Protein 1ZK5 (pdb70)

Secondary structure (DSSP, 8-state):
-EEE-S-SEEEES-TTEEEE-----SEEP--TTSSEEEEEEEEEEETT-EEEEEEEE-SPEEEEETTEEEEESSSSEEEEEEEESSSGGGPEEP-SSS-EEEEEEEE--SSEEEEEEEEEEEEEESS--TTSEEEE--EEEEEEEEEEETT---TTS--EEEEEEPPEEEE-

Nearest PDB structures (foldseek):
  1zk5-assembly1_A  TM=1.006E+00  e=1.750E-36  Escherichia coli
  2bs7-assembly1_1  TM=9.985E-01  e=4.328E-33  Escherichia coli
  4k0o-assembly1_A  TM=9.968E-01  e=7.706E-33  Escherichia coli
  1oio-assembly2_B  TM=9.863E-01  e=6.584E-33  Escherichia coli
  1o9z-assembly1_A  TM=9.863E-01  e=7.005E-31  Escherichia coli

Radius of gyration: 17.04 Å; Cα contacts (8 Å, |Δi|>4): 471; chains: 1; bounding box: 51×29×34 Å

CATH classification: 2.60.40.1410

Solvent-accessible surface area: 7900 Å² total; per-residue (Å²): 88,20,46,53,76,21,59,54,116,7,66,0,9,76,75,143,9,83,26,82,27,124,103,177,74,52,51,47,3,87,8,31,99,100,2,13,44,84,38,47,72,3,0,69,1,23,49,33,13,3,0,0,0,10,0,51,0,86,11,82,63,77,29,88,46,144,73,19,8,4,0,7,29,53,138,52,2,0,0,13,0,37,0,0,25,28,73,37,107,159,24,50,46,0,47,28,67,71,71,71,87,5,38,92,19,81,64,3,29,143,123,99,34,43,2,2,0,2,0,12,0,67,0,0,7,43,93,112,46,129,89,38,83,8,69,5,128,111,34,79,0,3,12,0,80,4,56,34,74,123,76,30,73,17,66,124,37,66,48,41,1,45,2,19,0,14,33,7,33,0,48,104

InterPro domains:
  IPR000259 Fimbrial-type adhesion domain [PF00419] (200-343)
  IPR008966 Adhesion domain superfamily [SSF49401] (23-200)
  IPR008966 Adhesion domain superfamily [SSF49401] (201-343)
  IPR015303 Fimbrial adhesin F17-AG, lectin domain [PF09222] (24-193)
  IPR036937 Fimbrial-type adhesion domain superfamily [G3DSA:2.60.40.1090] (199-343)
  IPR050263 Bacterial Fimbrial Adherence [PTHR33420] (8-343)

Sequence (172 aa):
AVSFIGSSTENDVGPSQGSSYSSTHNLPFVYNTGHNIGYQNANVWRISGGFCVGLDGKVDLPVVGSSLDGQSIYGLTEEVGLLIWMGDTNYSRGTAMSGNSWENVFSGWCVGNYVSTQGLSVHVRPVILKRNSSSAQYSVQKTSSIGSIRMRPYNNGSSAGSVQTTVNFSLNPFTLND

Structure (mmCIF, N/CA/C/O backbone):
data_1ZK5
#
_entry.id   1ZK5
#
_cell.length_a   73.715
_cell.length_b   41.959
_cell.length_c   53.422
_cell.angle_alpha   90.0
_cell.angle_beta   97.542
_cell.angle_gamma   90.0
#
_symmetry.space_group_name_H-M   'C 1 2 1'
#
loop_
_entity.id
_entity.type
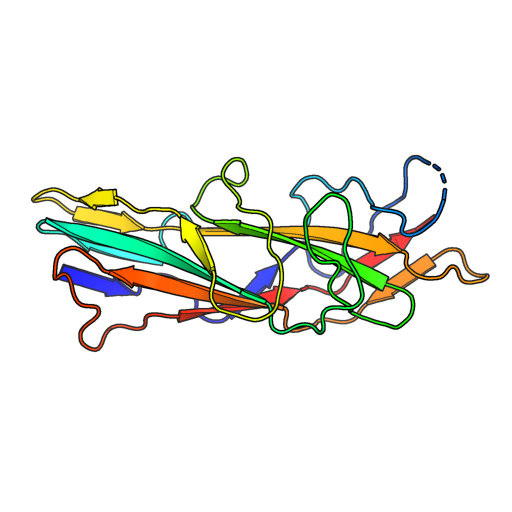_entity.pdbx_description
1 polymer 'F17G adhesin subunit'
2 non-polymer 2-acetamido-2-deoxy-beta-D-glucopyranose
3 water water
#
loop_
_atom_site.group_PDB
_atom_site.id
_atom_site.type_symbol
_atom_site.label_atom_id
_atom_site.label_alt_id
_atom_site.label_comp_id
_atom_site.label_asym_id
_atom_site.label_entity_id
_atom_site.label_seq_id
_atom_site.pdbx_PDB_ins_code
_atom_site.Cartn_x
_atom_site.Cartn_y
_atom_site.Cartn_z
_atom_site.occupancy
_atom_site.B_iso_or_equiv
_atom_site.auth_seq_id
_atom_site.auth_comp_id
_atom_site.auth_asym_id
_atom_site.auth_atom_id
_atom_site.pdbx_PDB_model_num
ATOM 1 N N . ALA A 1 1 ? -20.646 0.437 4.873 1.00 10.13 1 ALA A N 1
ATOM 2 C CA . ALA A 1 1 ? -20.518 -0.646 5.886 1.00 9.14 1 ALA A CA 1
ATOM 3 C C . ALA A 1 1 ? -19.055 -0.926 6.193 1.00 8.95 1 ALA A C 1
ATOM 4 O O . ALA A 1 1 ? -18.156 -0.501 5.465 1.00 8.99 1 ALA A O 1
ATOM 6 N N . VAL A 1 2 ? -18.825 -1.650 7.280 1.00 8.49 2 VAL A N 1
ATOM 7 C CA . VAL A 1 2 ? -17.477 -2.010 7.677 1.00 8.06 2 VAL A CA 1
ATOM 8 C C . VAL A 1 2 ? -17.512 -3.332 8.433 1.00 7.96 2 VAL A C 1
ATOM 9 O O . VAL A 1 2 ? -18.491 -3.650 9.110 1.00 8.11 2 VAL A O 1
ATOM 13 N N . SER A 1 3 ? -16.453 -4.117 8.281 1.00 7.90 3 SER A N 1
ATOM 14 C CA . SER A 1 3 ? -16.337 -5.388 8.976 1.00 7.90 3 SER A CA 1
ATOM 15 C C . SER A 1 3 ? -14.857 -5.667 9.198 1.00 7.68 3 SER A C 1
ATOM 16 O O . SER A 1 3 ? -13.998 -5.138 8.484 1.00 7.52 3 SER A O 1
ATOM 19 N N . PHE A 1 4 ? -14.559 -6.483 10.200 1.00 7.71 4 PHE A N 1
ATOM 20 C CA . PHE A 1 4 ? -13.179 -6.827 10.532 1.00 8.00 4 PHE A CA 1
ATOM 21 C C . PHE A 1 4 ? -12.768 -8.104 9.815 1.00 8.42 4 PHE A C 1
ATOM 22 O O . PHE A 1 4 ? -13.429 -9.134 9.949 1.00 9.31 4 PHE A O 1
ATOM 30 N N . ILE A 1 5 ? -11.668 -8.040 9.072 1.00 7.69 5 ILE A N 1
ATOM 31 C CA . ILE A 1 5 ? -11.190 -9.198 8.322 1.00 8.39 5 ILE A CA 1
ATOM 32 C C . ILE A 1 5 ? -9.733 -9.568 8.576 1.00 8.44 5 ILE A C 1
ATOM 33 O O . ILE A 1 5 ? -9.210 -10.490 7.949 1.00 9.40 5 ILE A O 1
ATOM 38 N N . GLY A 1 6 ? -9.083 -8.861 9.496 1.00 8.78 6 GLY A N 1
ATOM 39 C CA . GLY A 1 6 ? -7.689 -9.144 9.793 1.00 8.85 6 GLY A CA 1
ATOM 40 C C . GLY A 1 6 ? -7.482 -10.013 11.019 1.00 9.20 6 GLY A C 1
ATOM 41 O O . GLY A 1 6 ? -8.337 -10.827 11.373 1.00 9.39 6 GLY A O 1
ATOM 42 N N . SER A 1 7 ? -6.331 -9.839 11.661 1.00 9.41 7 SER A N 1
ATOM 43 C CA A SER A 1 7 ? -5.990 -10.595 12.859 0.50 9.53 7 SER A CA 1
ATOM 44 C CA B SER A 1 7 ? -5.988 -10.596 12.856 0.50 9.48 7 SER A CA 1
ATOM 45 C C . SER A 1 7 ? -5.820 -9.650 14.041 1.00 9.48 7 SER A C 1
ATOM 46 O O . SER A 1 7 ? -5.328 -8.527 13.889 1.00 9.29 7 SER A O 1
ATOM 51 N N . THR A 1 8 ? -6.225 -10.113 15.219 1.00 9.54 8 THR A N 1
ATOM 52 C CA . THR A 1 8 ? -6.143 -9.316 16.437 1.00 10.03 8 THR A CA 1
ATOM 53 C C . THR A 1 8 ? -4.756 -9.239 17.063 1.00 9.90 8 THR A C 1
ATOM 54 O O . THR A 1 8 ? -4.348 -8.187 17.542 1.00 10.22 8 THR A O 1
ATOM 58 N N . GLU A 1 9 ? -4.040 -10.356 17.083 1.00 9.43 9 GLU A N 1
ATOM 59 C CA . GLU A 1 9 ? -2.704 -10.376 17.661 1.00 9.36 9 GLU A CA 1
ATOM 60 C C . GLU A 1 9 ? -1.719 -10.549 16.518 1.00 8.86 9 GLU A C 1
ATOM 61 O O . GLU A 1 9 ? -1.768 -11.538 15.788 1.00 9.99 9 GLU A O 1
ATOM 67 N N . ASN A 1 10 ? -0.822 -9.580 16.371 1.00 8.05 10 ASN A N 1
ATOM 68 C CA . ASN A 1 10 ? 0.134 -9.585 15.277 1.00 7.99 10 ASN A CA 1
ATOM 69 C C . ASN A 1 10 ? 1.584 -9.487 15.733 1.00 7.83 10 ASN A C 1
ATOM 70 O O . ASN A 1 10 ? 1.930 -8.630 16.547 1.00 7.58 10 ASN A O 1
ATOM 75 N N . ASP A 1 11 ? 2.427 -10.375 15.212 1.00 8.06 11 ASP A N 1
ATOM 76 C CA . ASP A 1 11 ? 3.839 -10.371 15.564 1.00 8.15 11 ASP A CA 1
ATOM 77 C C . ASP A 1 11 ? 4.622 -9.425 14.669 1.00 7.66 11 ASP A C 1
ATOM 78 O O . ASP A 1 11 ? 4.402 -9.363 13.455 1.00 8.63 11 ASP A O 1
ATOM 83 N N . VAL A 1 12 ? 5.545 -8.696 15.282 1.00 7.18 12 VAL A N 1
ATOM 84 C CA . VAL A 1 12 ? 6.373 -7.743 14.566 1.00 7.09 12 VAL A CA 1
ATOM 85 C C . VAL A 1 12 ? 7.809 -8.251 14.453 1.00 6.85 12 VAL A C 1
ATOM 86 O O . VAL A 1 12 ? 8.485 -8.485 15.459 1.00 6.87 12 VAL A O 1
ATOM 90 N N . GLY A 1 13 ? 8.258 -8.426 13.214 1.00 6.73 13 GLY A N 1
ATOM 91 C CA . GLY A 1 13 ? 9.603 -8.910 12.963 1.00 7.19 13 GLY A CA 1
ATOM 92 C C . GLY A 1 13 ? 9.669 -10.426 12.969 1.00 7.37 13 GLY A C 1
ATOM 93 O O . GLY A 1 13 ? 8.807 -11.086 13.554 1.00 8.12 13 GLY A O 1
ATOM 94 N N . PRO A 1 14 ? 10.661 -11.014 12.288 1.00 8.06 14 PRO A N 1
ATOM 95 C CA . PRO A 1 14 ? 10.782 -12.473 12.264 1.00 8.03 14 PRO A CA 1
ATOM 96 C C . PRO A 1 14 ? 11.095 -13.014 13.659 1.00 8.49 14 PRO A C 1
ATOM 97 O O . PRO A 1 14 ? 11.810 -12.382 14.435 1.00 8.43 14 PRO A O 1
ATOM 101 N N . SER A 1 15 ? 10.559 -14.185 13.977 1.00 8.95 15 SER A N 1
ATOM 102 C CA . SER A 1 15 ? 10.789 -14.783 15.284 1.00 9.59 15 SER A CA 1
ATOM 103 C C . SER A 1 15 ? 12.268 -15.085 15.505 1.00 9.83 15 SER A C 1
ATOM 104 O O . SER A 1 15 ? 12.920 -15.700 14.660 1.00 9.69 15 SER A O 1
ATOM 107 N N . GLN A 1 16 ? 12.788 -14.643 16.646 1.00 9.42 16 GLN A N 1
ATOM 108 C CA . GLN A 1 16 ? 14.185 -14.867 17.000 1.00 9.54 16 GLN A CA 1
ATOM 109 C C . GLN A 1 16 ? 15.146 -14.314 15.953 1.00 9.31 16 GLN A C 1
ATOM 110 O O . GLN A 1 16 ? 16.169 -14.923 15.645 1.00 9.80 16 GLN A O 1
ATOM 116 N N . GLY A 1 17 ? 14.819 -13.144 15.420 1.00 9.28 17 GLY A N 1
ATOM 117 C CA . GLY A 1 17 ? 15.674 -12.541 14.418 1.00 8.88 17 GLY A CA 1
ATOM 118 C C . GLY A 1 17 ? 16.976 -12.028 14.996 1.00 8.83 17 GLY A C 1
ATOM 119 O O . GLY A 1 17 ? 17.050 -11.675 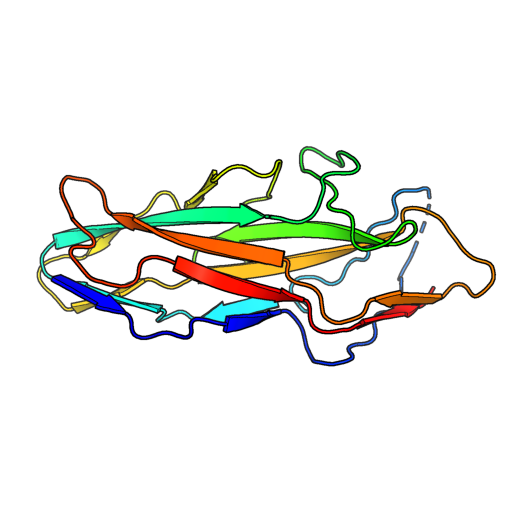16.177 1.00 8.61 17 GLY A O 1
ATOM 120 N N . SER A 1 18 ? 18.010 -11.996 14.163 1.00 8.94 18 SER A N 1
ATOM 121 C CA A SER A 1 18 ? 19.319 -11.508 14.584 0.50 9.17 18 SER A CA 1
ATOM 122 C CA B SER A 1 18 ? 19.324 -11.523 14.577 0.50 9.49 18 SER A CA 1
ATOM 123 C C . SER A 1 18 ? 19.726 -10.330 13.712 1.00 9.24 18 SER A C 1
ATOM 124 O O . SER A 1 18 ? 19.575 -10.366 12.491 1.00 9.61 18 SER A O 1
ATOM 129 N N . TYR A 1 19 ? 20.236 -9.279 14.350 1.00 9.87 19 TYR A N 1
ATOM 130 C CA . TYR A 1 19 ? 20.645 -8.069 13.642 1.00 11.00 19 TYR A CA 1
ATOM 131 C C . TYR A 1 19 ? 22.024 -7.603 14.095 1.00 12.51 19 TYR A C 1
ATOM 132 O O . TYR A 1 19 ? 22.321 -7.603 15.287 1.00 13.73 19 TYR A O 1
ATOM 141 N N . SER A 1 20 ? 22.859 -7.207 13.141 1.00 13.98 20 SER A N 1
ATOM 142 C CA . SER A 1 20 ? 24.200 -6.726 13.447 1.00 16.23 20 SER A CA 1
ATOM 143 C C . SER A 1 20 ? 24.332 -5.242 13.138 1.00 17.97 20 SER A C 1
ATOM 144 O O . SER A 1 20 ? 23.752 -4.746 12.171 1.00 18.01 20 SER A O 1
ATOM 147 N N . SER A 1 21 ? 25.096 -4.535 13.965 1.00 19.74 21 SER A N 1
ATOM 148 C CA . SER A 1 21 ? 25.304 -3.105 13.772 1.00 21.65 21 SER A CA 1
ATOM 149 C C . SER A 1 21 ? 26.277 -2.884 12.619 1.00 23.15 21 SER A C 1
ATOM 150 O O . SER A 1 21 ? 27.135 -3.726 12.352 1.00 23.38 21 SER A O 1
ATOM 153 N N . THR A 1 22 ? 26.140 -1.714 11.947 1.00 24.60 22 THR A N 1
ATOM 154 C CA . THR A 1 22 ? 27.022 -1.421 10.802 1.00 26.13 22 THR A CA 1
ATOM 155 C C . THR A 1 22 ? 27.886 -0.169 11.055 1.00 26.94 22 THR A C 1
ATOM 156 O O . THR A 1 22 ? 28.613 0.291 10.195 1.00 27.37 22 THR A O 1
ATOM 160 N N . HIS A 1 23 ? 27.783 0.347 12.216 1.00 27.67 23 HIS A N 1
ATOM 161 C CA . HIS A 1 23 ? 28.503 1.532 12.650 1.00 28.00 23 HIS A CA 1
ATOM 162 C C . HIS A 1 23 ? 28.629 1.396 13.968 1.00 28.40 23 HIS A C 1
ATOM 163 O O . HIS A 1 23 ? 29.238 0.441 14.576 1.00 28.59 23 HIS A O 1
ATOM 165 N N . ASN A 1 27 ? 28.492 6.507 20.150 1.00 21.65 27 ASN A N 1
ATOM 166 C CA . ASN A 1 27 ? 27.560 7.507 20.612 1.00 21.42 27 ASN A CA 1
ATOM 167 C C . ASN A 1 27 ? 26.344 6.719 21.012 1.00 20.61 27 ASN A C 1
ATOM 168 O O . ASN A 1 27 ? 26.210 5.577 20.575 1.00 21.55 27 ASN A O 1
ATOM 173 N N . LEU A 1 28 ? 25.637 7.198 22.024 1.00 19.20 28 LEU A N 1
ATOM 174 C CA . LEU A 1 28 ? 24.414 6.548 22.579 1.00 17.60 28 LEU A CA 1
ATOM 175 C C . LEU A 1 28 ? 23.375 7.632 22.794 1.00 16.68 28 LEU A C 1
ATOM 176 O O . LEU A 1 28 ? 23.729 8.771 23.151 1.00 16.70 28 LEU A O 1
ATOM 181 N N . PRO A 1 29 ? 22.108 7.357 22.569 1.00 15.60 29 PRO A N 1
ATOM 182 C CA . PRO A 1 29 ? 21.548 6.069 22.145 1.00 14.76 29 PRO A CA 1
ATOM 183 C C . PRO A 1 29 ? 21.940 5.722 20.708 1.00 14.26 29 PRO A C 1
ATOM 184 O O . PRO A 1 29 ? 21.954 6.594 19.837 1.00 15.42 29 PRO A O 1
ATOM 188 N N . PHE A 1 30 ? 22.248 4.449 20.466 1.00 13.46 30 PHE A N 1
ATOM 189 C CA . PHE A 1 30 ? 22.631 3.983 19.134 1.00 12.87 30 PHE A CA 1
ATOM 190 C C . PHE A 1 30 ? 21.473 3.257 18.459 1.00 12.24 30 PHE A C 1
ATOM 191 O O . PHE A 1 30 ? 20.934 2.288 18.993 1.00 11.63 30 PHE A O 1
ATOM 199 N N . VAL A 1 31 ? 21.107 3.729 17.274 1.00 11.77 31 VAL A N 1
ATOM 200 C CA . VAL A 1 31 ? 20.001 3.148 16.524 1.00 11.99 31 VAL A CA 1
ATOM 201 C C . VAL A 1 31 ? 20.448 2.168 15.447 1.00 11.68 31 VAL A C 1
ATOM 202 O O . VAL A 1 31 ? 21.268 2.506 14.590 1.00 12.45 31 VAL A O 1
ATOM 206 N N . TYR A 1 32 ? 19.910 0.953 15.493 1.00 11.82 32 TYR A N 1
ATOM 207 C CA . TYR A 1 32 ? 20.229 -0.052 14.486 1.00 12.02 32 TYR A CA 1
ATOM 208 C C . TYR A 1 32 ? 19.443 0.245 13.220 1.00 12.43 32 TYR A C 1
ATOM 209 O O . TYR A 1 32 ? 18.240 0.499 13.268 1.00 12.50 32 TYR A O 1
ATOM 218 N N . ASN A 1 33 ? 20.144 0.209 12.092 1.00 13.04 33 ASN A N 1
ATOM 219 C CA . ASN A 1 33 ? 19.570 0.477 10.776 1.00 13.44 33 ASN A CA 1
ATOM 220 C C . ASN A 1 33 ? 18.928 -0.791 10.212 1.00 13.01 33 ASN A C 1
ATOM 221 O O . ASN A 1 33 ? 19.456 -1.391 9.281 1.00 13.77 33 ASN A O 1
ATOM 223 N N . THR A 1 34 ? 17.785 -1.191 10.769 1.00 11.40 34 THR A N 1
ATOM 224 C CA . THR A 1 34 ? 17.107 -2.407 10.323 1.00 10.50 34 THR A CA 1
ATOM 225 C C . THR A 1 34 ? 16.014 -2.201 9.275 1.00 10.39 34 THR A C 1
ATOM 226 O O . THR A 1 34 ? 15.300 -3.149 8.937 1.00 10.19 34 THR A O 1
ATOM 230 N N . GLY A 1 35 ? 15.894 -0.981 8.752 1.00 10.16 35 GLY A N 1
ATOM 231 C CA . GLY A 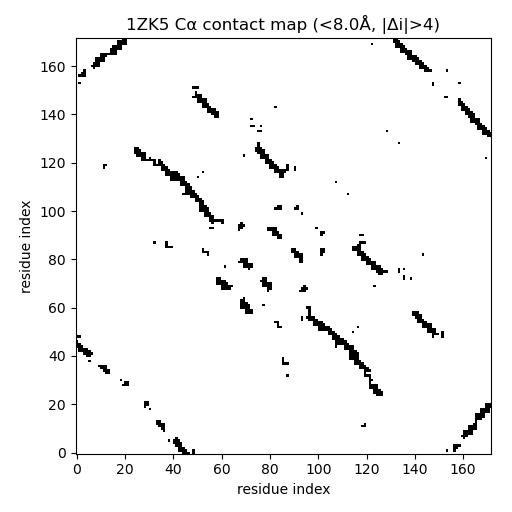1 35 ? 14.873 -0.699 7.756 1.00 10.22 35 GLY A CA 1
ATOM 232 C C . GLY A 1 35 ? 13.521 -1.069 8.320 1.00 10.41 35 GLY A C 1
ATOM 233 O O . GLY A 1 35 ? 13.166 -0.617 9.407 1.00 10.27 35 GLY A O 1
ATOM 234 N N . HIS A 1 36 ? 12.754 -1.871 7.591 1.00 10.40 36 HIS A N 1
ATOM 235 C CA . HIS A 1 36 ? 11.465 -2.307 8.104 1.00 10.25 36 HIS A CA 1
ATOM 236 C C . HIS A 1 36 ? 11.446 -3.828 8.246 1.00 10.61 36 HIS A C 1
ATOM 237 O O . HIS A 1 36 ? 10.390 -4.456 8.187 1.00 11.38 36 HIS A O 1
ATOM 244 N N . ASN A 1 37 ? 12.629 -4.413 8.439 1.00 10.51 37 ASN A N 1
ATOM 245 C CA . ASN A 1 37 ? 12.742 -5.857 8.634 1.00 10.29 37 ASN A CA 1
ATOM 246 C C . ASN A 1 37 ? 11.961 -6.261 9.877 1.00 9.69 37 ASN A C 1
ATOM 247 O O . ASN A 1 37 ? 11.381 -7.344 9.933 1.00 10.24 37 ASN A O 1
ATOM 252 N N . ILE A 1 38 ? 11.962 -5.396 10.883 1.00 8.48 38 ILE A N 1
ATOM 253 C CA . ILE A 1 38 ? 11.251 -5.693 12.117 1.00 8.09 38 ILE A CA 1
ATOM 254 C C . ILE A 1 38 ? 9.898 -5.009 12.048 1.00 8.45 38 ILE A C 1
ATOM 255 O O . ILE A 1 38 ? 9.686 -3.939 12.624 1.00 7.63 38 ILE A O 1
ATOM 260 N N . GLY A 1 39 ? 8.981 -5.630 11.317 1.00 7.73 39 GLY A N 1
ATOM 261 C CA . GLY A 1 39 ? 7.666 -5.049 11.177 1.00 7.90 39 GLY A CA 1
ATOM 262 C C . GLY A 1 39 ? 6.551 -6.032 10.903 1.00 7.18 39 GLY A C 1
ATOM 263 O O . GLY A 1 39 ? 6.738 -7.253 10.901 1.00 7.85 39 GLY A O 1
ATOM 264 N N . TYR A 1 40 ? 5.369 -5.468 10.701 1.00 6.99 40 TYR A N 1
ATOM 265 C CA . TYR A 1 40 ? 4.172 -6.222 10.378 1.00 6.75 40 TYR A CA 1
ATOM 266 C C . TYR A 1 40 ? 3.347 -5.324 9.484 1.00 7.24 40 TYR A C 1
ATOM 267 O O . TYR A 1 40 ? 3.277 -4.111 9.700 1.00 6.88 40 TYR A O 1
ATOM 276 N N . GLN A 1 41 ? 2.728 -5.916 8.473 1.00 7.43 41 GLN A N 1
ATOM 277 C CA . GLN A 1 41 ? 1.864 -5.153 7.592 1.00 8.00 41 GLN A CA 1
ATOM 278 C C . GLN A 1 41 ? 0.781 -6.065 7.054 1.00 8.06 41 GLN A C 1
ATOM 279 O O . GLN A 1 41 ? 0.977 -7.273 6.904 1.00 8.31 41 GLN A O 1
ATOM 285 N N . ASN A 1 42 ? -0.376 -5.479 6.794 1.00 7.82 42 ASN A N 1
ATOM 286 C CA . ASN A 1 42 ? -1.503 -6.217 6.259 1.00 7.34 42 ASN A CA 1
ATOM 287 C C . ASN A 1 42 ? -2.350 -5.178 5.549 1.00 7.33 42 ASN A C 1
ATOM 288 O O . ASN A 1 42 ? -2.834 -4.234 6.170 1.00 7.47 42 ASN A O 1
ATOM 293 N N . ALA A 1 43 ? -2.513 -5.345 4.245 1.00 7.02 43 ALA A N 1
ATOM 294 C CA . ALA A 1 43 ? -3.290 -4.401 3.457 1.00 6.71 43 ALA A CA 1
ATOM 295 C C . ALA A 1 43 ? -4.793 -4.555 3.661 1.00 6.85 43 ALA A C 1
ATOM 296 O O . ALA A 1 43 ? -5.561 -3.660 3.314 1.00 7.25 43 ALA A O 1
ATOM 298 N N . ASN A 1 44 ? -5.212 -5.677 4.238 1.00 6.75 44 ASN A N 1
ATOM 299 C CA . ASN A 1 44 ? -6.635 -5.947 4.394 1.00 7.12 44 ASN A CA 1
ATOM 300 C C . ASN A 1 44 ? -7.045 -6.304 5.815 1.00 6.96 44 ASN A C 1
ATOM 301 O O . ASN A 1 44 ? -7.211 -7.479 6.149 1.00 7.44 44 ASN A O 1
ATOM 306 N N . VAL A 1 45 ? -7.222 -5.284 6.649 1.00 6.78 45 VAL A N 1
ATOM 307 C CA . VAL A 1 45 ? -7.612 -5.501 8.038 1.00 6.70 45 VAL A CA 1
ATOM 308 C C . VAL A 1 45 ? -9.106 -5.251 8.253 1.00 6.44 45 VAL A C 1
ATOM 309 O O . VAL A 1 45 ? -9.744 -5.930 9.057 1.00 6.20 45 VAL A O 1
ATOM 313 N N . TRP A 1 46 ? -9.656 -4.271 7.543 1.00 6.03 46 TRP A N 1
ATOM 314 C CA . TRP A 1 46 ? -11.089 -3.986 7.608 1.00 6.31 46 TRP A CA 1
ATOM 315 C C . TRP A 1 46 ? -11.616 -3.893 6.189 1.00 6.61 46 TRP A C 1
ATOM 316 O O . TRP A 1 46 ? -10.938 -3.380 5.300 1.00 6.81 46 TRP A O 1
ATOM 327 N N . ARG A 1 47 ? -12.819 -4.409 5.979 1.00 6.89 47 ARG A N 1
ATOM 328 C CA . ARG A 1 47 ? -13.462 -4.328 4.680 1.00 7.66 47 ARG A CA 1
ATOM 329 C C . ARG A 1 47 ? -14.430 -3.160 4.814 1.00 7.67 47 ARG A C 1
ATOM 330 O O . ARG A 1 47 ? -15.216 -3.105 5.761 1.00 8.06 47 ARG A O 1
ATOM 335 N N . ILE A 1 48 ? -14.362 -2.215 3.884 1.00 7.63 48 ILE A N 1
ATOM 336 C CA . ILE A 1 48 ? -15.235 -1.051 3.939 1.00 7.91 48 ILE A CA 1
ATOM 337 C C . ILE A 1 48 ? -15.971 -0.840 2.627 1.00 8.35 48 ILE A C 1
ATOM 338 O O . ILE A 1 48 ? -15.512 -1.276 1.572 1.00 8.20 48 ILE A O 1
ATOM 343 N N . SER A 1 49 ? -17.118 -0.172 2.698 1.00 8.25 49 SER A N 1
ATOM 344 C CA . SER A 1 49 ? -17.913 0.087 1.509 1.00 9.19 49 SER A CA 1
ATOM 345 C C . SER A 1 49 ? -18.935 1.191 1.745 1.00 9.62 49 SER A C 1
ATOM 346 O O . SER A 1 49 ? -19.083 1.702 2.855 1.00 9.65 49 SER A O 1
ATOM 349 N N . GLY A 1 50 ? -19.632 1.551 0.675 1.00 9.84 50 GLY A N 1
ATOM 350 C CA . GLY A 1 50 ? -20.674 2.556 0.756 1.00 9.88 50 GLY A CA 1
ATOM 351 C C . GLY A 1 50 ? -20.348 3.894 1.383 1.00 9.68 50 GLY A C 1
ATOM 352 O O . GLY A 1 50 ? -21.061 4.339 2.280 1.00 10.19 50 GLY A O 1
ATOM 353 N N . GLY A 1 51 ? -19.280 4.535 0.920 1.00 9.39 51 GLY A N 1
ATOM 354 C CA . GLY A 1 51 ? -18.914 5.844 1.434 1.00 9.23 51 GLY A CA 1
ATOM 355 C C . GLY A 1 51 ? -18.271 5.892 2.807 1.00 8.76 51 GLY A C 1
ATOM 356 O O . GLY A 1 51 ? -18.132 6.966 3.394 1.00 9.56 51 GLY A O 1
ATOM 357 N N . PHE A 1 52 ? -17.862 4.741 3.321 1.00 8.43 52 PHE A N 1
ATOM 358 C CA . PHE A 1 52 ? -17.235 4.694 4.635 1.00 7.76 52 PHE A CA 1
ATOM 359 C C . PHE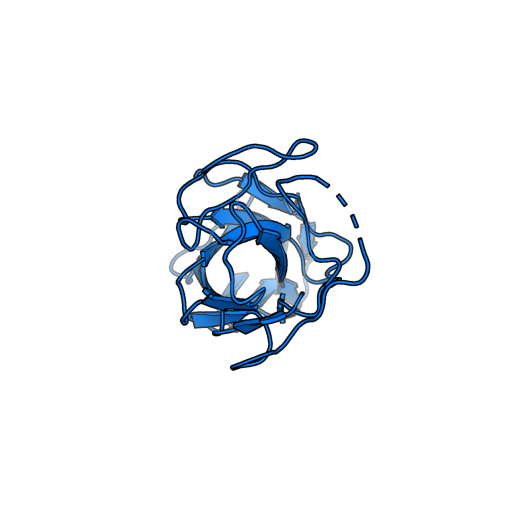 A 1 52 ? -15.924 5.484 4.613 1.00 7.47 52 PHE A C 1
ATOM 360 O O . PHE A 1 52 ? -15.104 5.309 3.710 1.00 7.51 52 PHE A O 1
ATOM 368 N N . CYS A 1 53 ? -15.730 6.349 5.603 1.00 7.40 53 CYS A N 1
ATOM 369 C CA . CYS A 1 53 ? -14.509 7.144 5.712 1.00 7.35 53 CYS A CA 1
ATOM 370 C C . CYS A 1 53 ? -13.751 6.633 6.920 1.00 7.05 53 CYS A C 1
ATOM 371 O O . CYS A 1 53 ? -14.309 6.553 8.017 1.00 7.38 53 CYS A O 1
ATOM 374 N N . VAL A 1 54 ? -12.481 6.298 6.730 1.00 7.05 54 VAL A N 1
ATOM 375 C CA . VAL A 1 54 ? -11.702 5.771 7.835 1.00 7.15 54 VAL A CA 1
ATOM 376 C C . VAL A 1 54 ? -10.223 6.126 7.782 1.00 6.73 54 VAL A C 1
ATOM 377 O O . VAL A 1 54 ? -9.618 6.195 6.708 1.00 7.31 54 VAL A O 1
ATOM 381 N N . GLY A 1 55 ? -9.665 6.360 8.967 1.00 6.67 55 GLY A N 1
ATOM 382 C CA . GLY A 1 55 ? -8.253 6.655 9.119 1.00 6.89 55 GLY A CA 1
ATOM 383 C C . GLY A 1 55 ? -7.724 5.690 10.169 1.00 6.79 55 GLY A C 1
ATOM 384 O O . GLY A 1 55 ? -8.401 4.715 10.509 1.00 7.18 55 GLY A O 1
ATOM 385 N N . LEU A 1 56 ? -6.530 5.944 10.693 1.00 6.42 56 LEU A N 1
ATOM 386 C CA . LEU A 1 56 ? -5.959 5.065 11.711 1.00 6.28 56 LEU A CA 1
ATOM 387 C C . LEU A 1 56 ? -5.329 5.821 12.862 1.00 6.42 56 LEU A C 1
ATOM 388 O O . LEU A 1 56 ? -4.692 6.855 12.660 1.00 6.70 56 LEU A O 1
ATOM 393 N N . ASP A 1 57 ? -5.512 5.295 14.070 1.00 7.15 57 ASP A N 1
ATOM 394 C CA . ASP A 1 57 ? -4.865 5.853 15.251 1.00 7.37 57 ASP A CA 1
ATOM 395 C C . ASP A 1 57 ? -3.913 4.757 15.705 1.00 7.54 57 ASP A C 1
ATOM 396 O O . ASP A 1 57 ? -4.214 3.570 15.568 1.00 7.67 57 ASP A O 1
ATOM 401 N N . GLY A 1 58 ? -2.764 5.155 16.236 1.00 7.10 58 GLY A N 1
ATOM 402 C CA . GLY A 1 58 ? -1.798 4.187 16.713 1.00 7.28 58 GLY A CA 1
ATOM 403 C C . GLY A 1 58 ? -1.411 4.542 18.134 1.00 7.74 58 GLY A C 1
ATOM 404 O O . GLY A 1 58 ? -1.459 5.709 18.518 1.00 8.03 58 GLY A O 1
ATOM 405 N N . LYS A 1 59 ? -1.039 3.544 18.925 1.00 7.88 59 LYS A N 1
ATOM 406 C CA . LYS A 1 59 ? -0.637 3.799 20.298 1.00 8.17 59 LYS A CA 1
ATOM 407 C C . LYS A 1 59 ? 0.387 2.784 20.759 1.00 7.97 59 LYS A C 1
ATOM 408 O O . LYS A 1 59 ? 0.255 1.585 20.513 1.00 8.23 59 LYS A O 1
ATOM 414 N N . VAL A 1 60 ? 1.422 3.280 21.421 1.00 7.74 60 VAL A N 1
ATOM 415 C CA . VAL A 1 60 ? 2.475 2.428 21.945 1.00 7.22 60 VAL A CA 1
ATOM 416 C C . VAL A 1 60 ? 2.316 2.360 23.460 1.00 7.25 60 VAL A C 1
ATOM 417 O O . VAL A 1 60 ? 2.151 3.388 24.118 1.00 7.68 60 VAL A O 1
ATOM 421 N N . ASP A 1 61 ? 2.354 1.148 24.005 1.00 7.29 61 ASP A N 1
ATOM 422 C CA . ASP A 1 61 ? 2.189 0.960 25.442 1.00 7.94 61 ASP A CA 1
ATOM 423 C C . ASP A 1 61 ? 3.500 0.848 26.204 1.00 8.01 61 ASP A C 1
ATOM 424 O O . ASP A 1 61 ? 3.515 0.947 27.431 1.00 9.09 61 ASP A O 1
ATOM 429 N N . LEU A 1 62 ? 4.596 0.646 25.480 1.00 7.79 62 LEU A N 1
ATOM 430 C CA . LEU A 1 62 ? 5.910 0.546 26.101 1.00 8.00 62 LEU A CA 1
ATOM 431 C C . LEU A 1 62 ? 6.232 1.861 26.791 1.00 8.49 62 LEU A C 1
ATOM 432 O O . LEU A 1 62 ? 5.798 2.925 26.351 1.00 7.71 62 LEU A O 1
ATOM 437 N N . PRO A 1 63 ? 6.989 1.810 27.893 1.00 8.15 63 PRO A N 1
ATOM 438 C CA . PRO A 1 63 ? 7.329 3.051 28.590 1.00 8.54 63 PRO A CA 1
ATOM 439 C C . PRO A 1 63 ? 8.230 3.934 27.726 1.00 8.27 63 PRO A C 1
ATOM 440 O O . PRO A 1 63 ? 9.074 3.434 26.974 1.00 8.08 63 PRO A O 1
ATOM 444 N N . VAL A 1 64 ? 8.034 5.244 27.810 1.00 8.49 64 VAL A N 1
ATOM 445 C CA . VAL A 1 64 ? 8.863 6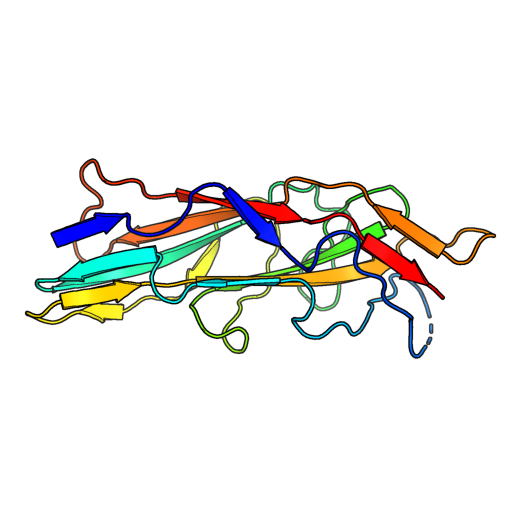.182 27.059 1.00 8.74 64 VAL A CA 1
ATOM 446 C C . VAL A 1 64 ? 10.081 6.465 27.928 1.00 8.53 64 VAL A C 1
ATOM 447 O O . VAL A 1 64 ? 9.942 6.889 29.073 1.00 9.04 64 VAL A O 1
ATOM 451 N N . VAL A 1 65 ? 11.272 6.231 27.387 1.00 8.90 65 VAL A N 1
ATOM 452 C CA . VAL A 1 65 ? 12.497 6.432 28.155 1.00 9.04 65 VAL A CA 1
ATOM 453 C C . VAL A 1 65 ? 13.447 7.462 27.558 1.00 9.39 65 VAL A C 1
ATOM 454 O O . VAL A 1 65 ? 14.583 7.611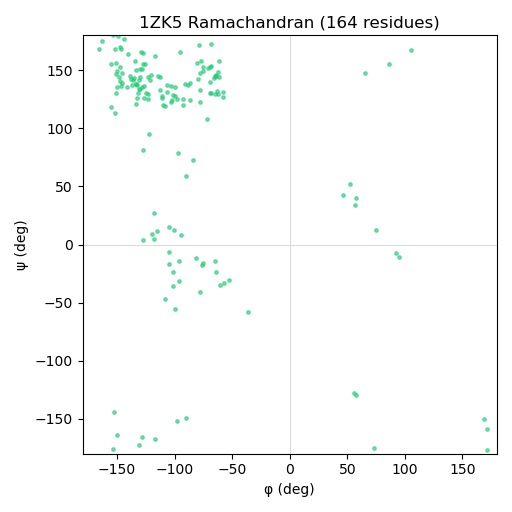 28.012 1.00 9.31 65 VAL A O 1
ATOM 458 N N . GLY A 1 66 ? 12.981 8.178 26.544 1.00 9.76 66 GLY A N 1
ATOM 459 C CA . GLY A 1 66 ? 13.819 9.193 25.936 1.00 10.44 66 GLY A CA 1
ATOM 460 C C . GLY A 1 66 ? 13.213 9.749 24.669 1.00 11.27 66 GLY A C 1
ATOM 461 O O . GLY A 1 66 ? 12.093 9.401 24.298 1.00 10.35 66 GLY A O 1
ATOM 462 N N . SER A 1 67 ? 13.958 10.632 24.017 1.00 12.08 67 SER A N 1
ATOM 463 C CA A SER A 1 67 ? 13.518 11.250 22.775 0.50 12.56 67 SER A CA 1
ATOM 464 C CA B SER A 1 67 ? 13.516 11.254 22.775 0.50 12.73 67 SER A CA 1
ATOM 465 C C . SER A 1 67 ? 14.710 11.361 21.837 1.00 13.15 67 SER A C 1
ATOM 466 O O . SER A 1 67 ? 15.759 11.884 22.214 1.00 13.66 67 SER A O 1
ATOM 471 N N . LEU A 1 68 ? 14.553 10.860 20.618 1.00 13.54 68 LEU A N 1
ATOM 472 C CA . LEU A 1 68 ? 15.643 10.916 19.661 1.00 14.84 68 LEU A CA 1
ATOM 473 C C . LEU A 1 68 ? 15.144 11.426 18.320 1.00 15.21 68 LEU A C 1
ATOM 474 O O . LEU A 1 68 ? 14.183 10.902 17.757 1.00 15.24 68 LEU A O 1
ATOM 479 N N . ASP A 1 69 ? 15.811 12.464 17.830 1.00 15.91 69 ASP A N 1
ATOM 480 C CA . ASP A 1 69 ? 15.489 13.101 16.564 1.00 16.32 69 ASP A CA 1
ATOM 481 C C . ASP A 1 69 ? 13.992 13.366 16.372 1.00 15.99 69 ASP A C 1
ATOM 482 O O . ASP A 1 69 ? 13.438 13.125 15.302 1.00 16.31 69 ASP A O 1
ATOM 487 N N . GLY A 1 70 ? 13.336 13.848 17.424 1.00 15.50 70 GLY A N 1
ATOM 488 C CA . GLY A 1 70 ? 11.926 14.177 17.313 1.00 14.63 70 GLY A CA 1
ATOM 489 C C . GLY A 1 70 ? 10.881 13.141 17.678 1.00 13.41 70 GLY A C 1
ATOM 490 O O . GLY A 1 70 ? 9.697 13.460 17.698 1.00 14.30 70 GLY A O 1
ATOM 491 N N . GLN A 1 71 ? 11.288 11.906 17.946 1.00 12.39 71 GLN A N 1
ATOM 492 C CA . GLN A 1 71 ? 10.317 10.882 18.317 1.00 11.25 71 GLN A CA 1
ATOM 493 C C . GLN A 1 71 ? 10.759 10.177 19.588 1.00 10.56 71 GLN A C 1
ATOM 494 O O . GLN A 1 71 ? 11.910 10.290 20.008 1.00 11.18 71 GLN A O 1
ATOM 500 N N . SER A 1 72 ? 9.842 9.441 20.200 1.00 9.05 72 SER A N 1
ATOM 501 C CA . SER A 1 72 ? 10.148 8.748 21.441 1.00 8.26 72 SER A CA 1
ATOM 502 C C . SER A 1 72 ? 10.996 7.500 21.302 1.00 7.94 72 SER A C 1
ATOM 503 O O . SER A 1 72 ? 10.959 6.805 20.284 1.00 8.20 72 SER A O 1
ATOM 506 N N . ILE A 1 73 ? 11.779 7.245 22.343 1.00 8.07 73 ILE A N 1
ATOM 507 C CA . ILE A 1 73 ? 12.562 6.027 22.434 1.00 7.74 73 ILE A CA 1
ATOM 508 C C . ILE A 1 73 ? 11.711 5.253 23.438 1.00 7.71 73 ILE A C 1
ATOM 509 O O . ILE A 1 73 ? 11.449 5.745 24.540 1.00 8.31 73 ILE A O 1
ATOM 514 N N . TYR A 1 74 ? 11.254 4.067 23.054 1.00 7.35 74 TYR A N 1
ATOM 515 C CA . TYR A 1 74 ? 10.435 3.244 23.936 1.00 7.26 74 TYR A CA 1
ATOM 516 C C . TYR A 1 74 ? 11.333 2.187 24.557 1.00 7.73 74 TYR A C 1
ATOM 517 O O . TYR A 1 74 ? 12.150 1.575 23.871 1.00 8.91 74 TYR A O 1
ATOM 526 N N . GLY A 1 75 ? 11.188 1.972 25.858 1.00 8.37 75 GLY A N 1
ATOM 527 C CA . GLY A 1 75 ? 12.041 1.006 26.522 1.00 8.51 75 GLY A CA 1
ATOM 528 C C . GLY A 1 75 ? 11.553 -0.426 26.534 1.00 8.88 75 GLY A C 1
ATOM 529 O O . GLY A 1 75 ? 10.373 -0.689 26.754 1.00 9.67 75 GLY A O 1
ATOM 530 N N . LEU A 1 76 ? 12.476 -1.349 26.283 1.00 9.90 76 LEU A N 1
ATOM 531 C CA . LEU A 1 76 ? 12.183 -2.779 26.308 1.00 10.67 76 LEU A CA 1
ATOM 532 C C . LEU A 1 76 ? 12.867 -3.328 27.552 1.00 11.80 76 LEU A C 1
ATOM 533 O O . LEU A 1 76 ? 12.269 -4.067 28.334 1.00 12.80 76 LEU A O 1
ATOM 538 N N . THR A 1 77 ? 14.127 -2.945 27.725 1.00 11.95 77 THR A N 1
ATOM 539 C CA . THR A 1 77 ? 14.933 -3.347 28.873 1.00 12.50 77 THR A CA 1
ATOM 540 C C . THR A 1 77 ? 15.804 -2.143 29.218 1.00 12.63 77 THR A C 1
ATOM 541 O O . THR A 1 77 ? 15.759 -1.132 28.521 1.00 12.56 77 THR A O 1
ATOM 545 N N . GLU A 1 78 ? 16.600 -2.230 30.277 1.00 13.13 78 GLU A N 1
ATOM 546 C CA . GLU A 1 78 ? 17.432 -1.093 30.645 1.00 13.30 78 GLU A CA 1
ATOM 547 C C . GLU A 1 78 ? 18.473 -0.777 29.575 1.00 12.46 78 GLU A C 1
ATOM 548 O O . GLU A 1 78 ? 18.939 0.355 29.472 1.00 13.24 78 GLU A O 1
ATOM 554 N N . GLU A 1 79 ? 18.822 -1.771 28.766 1.00 11.40 79 GLU A N 1
ATOM 555 C CA . GLU A 1 79 ? 19.836 -1.569 27.738 1.00 10.72 79 GLU A CA 1
ATOM 556 C C . GLU A 1 79 ? 19.296 -1.438 26.320 1.00 10.13 79 GLU A C 1
ATOM 557 O O . GLU A 1 79 ? 20.000 -0.954 25.434 1.00 9.68 79 GLU A O 1
ATOM 563 N N . VAL A 1 80 ? 18.052 -1.852 26.101 1.00 9.63 80 VAL A N 1
ATOM 564 C CA . VAL A 1 80 ? 17.484 -1.802 24.759 1.00 8.92 80 VAL A CA 1
ATOM 565 C C . VAL A 1 80 ? 16.160 -1.063 24.657 1.00 8.68 80 VAL A C 1
ATOM 566 O O . VAL A 1 80 ? 15.265 -1.245 25.482 1.00 8.07 80 VAL A O 1
ATOM 570 N N . GLY A 1 81 ? 16.049 -0.234 23.621 1.00 8.35 81 GLY A N 1
ATOM 571 C CA . GLY A 1 81 ? 14.836 0.519 23.376 1.00 8.18 81 GLY A CA 1
ATOM 572 C C . GLY A 1 81 ? 14.412 0.368 21.928 1.00 7.99 81 GLY A C 1
ATOM 573 O O . GLY A 1 81 ? 15.003 -0.413 21.178 1.00 7.49 81 GLY A O 1
ATOM 574 N N . LEU A 1 82 ? 13.395 1.125 21.533 1.00 8.01 82 LEU A N 1
ATOM 575 C CA . LEU A 1 82 ? 12.877 1.075 20.171 1.00 7.75 82 LEU A CA 1
ATOM 576 C C . LEU A 1 82 ? 12.384 2.413 19.648 1.00 7.71 82 LEU A C 1
ATOM 577 O O . LEU A 1 82 ? 11.893 3.249 20.406 1.00 8.58 82 LEU A O 1
ATOM 582 N N . LEU A 1 83 ? 12.535 2.605 18.342 1.00 7.92 83 LEU A N 1
ATOM 583 C CA . LEU A 1 83 ? 11.979 3.768 17.665 1.00 7.77 83 LEU A CA 1
ATOM 584 C C . LEU A 1 83 ? 10.840 3.063 16.937 1.00 7.05 83 LEU A C 1
ATOM 585 O O . LEU A 1 83 ? 11.030 1.967 16.402 1.00 6.79 83 LEU A O 1
ATOM 590 N N . ILE A 1 84 ? 9.660 3.669 16.913 1.00 6.75 84 ILE A N 1
ATOM 591 C CA . ILE A 1 84 ? 8.512 3.014 16.302 1.00 6.97 84 ILE A CA 1
ATOM 592 C C . ILE A 1 84 ? 7.752 3.879 15.306 1.00 6.81 84 ILE A C 1
ATOM 593 O O . ILE A 1 84 ? 7.633 5.093 15.483 1.00 7.55 84 ILE A O 1
ATOM 598 N N . TRP A 1 85 ? 7.253 3.225 14.258 1.00 6.90 85 TRP A N 1
ATOM 599 C CA . TRP A 1 85 ? 6.462 3.849 13.200 1.00 6.86 85 TRP A CA 1
ATOM 600 C C . TRP A 1 85 ? 5.197 3.026 12.996 1.00 6.78 85 TRP A C 1
ATOM 601 O O . TRP A 1 85 ? 5.249 1.798 12.927 1.00 7.33 85 TRP A O 1
ATOM 612 N N . MET A 1 86 ? 4.064 3.712 12.913 1.00 6.95 86 MET A N 1
ATOM 613 C CA . MET A 1 86 ? 2.773 3.076 12.696 1.00 7.06 86 MET A CA 1
ATOM 614 C C . MET A 1 86 ? 2.061 3.856 11.614 1.00 6.67 86 MET A C 1
ATOM 615 O O . MET A 1 86 ? 2.272 5.059 11.468 1.00 6.87 86 MET A O 1
ATOM 620 N N . GLY A 1 87 ? 1.212 3.184 10.850 1.00 6.65 87 GLY A N 1
ATOM 621 C CA . GLY A 1 87 ? 0.522 3.899 9.800 1.00 6.30 87 GLY A CA 1
ATOM 622 C C . GLY A 1 87 ? -0.248 3.002 8.869 1.00 6.11 87 GLY A C 1
ATOM 623 O O . GLY A 1 87 ? -0.585 1.866 9.212 1.00 6.31 87 GLY A O 1
ATOM 624 N N . ASP A 1 88 ? -0.520 3.537 7.685 1.00 5.57 88 ASP A N 1
ATOM 625 C CA . ASP A 1 88 ? -1.254 2.851 6.640 1.00 6.34 88 ASP A CA 1
ATOM 626 C C . ASP A 1 88 ? -0.425 1.684 6.092 1.00 6.39 88 ASP A C 1
ATOM 627 O O . ASP A 1 88 ? 0.746 1.518 6.434 1.00 6.64 88 ASP A O 1
ATOM 632 N N . THR A 1 89 ? -1.052 0.880 5.245 1.00 7.08 89 THR A N 1
ATOM 633 C CA . THR A 1 89 ? -0.438 -0.301 4.655 1.00 8.10 89 THR A CA 1
ATOM 634 C C . THR A 1 89 ? 1.046 -0.278 4.281 1.00 9.23 89 THR A C 1
ATOM 635 O O . THR A 1 89 ? 1.819 -1.110 4.757 1.00 9.93 89 THR A O 1
AT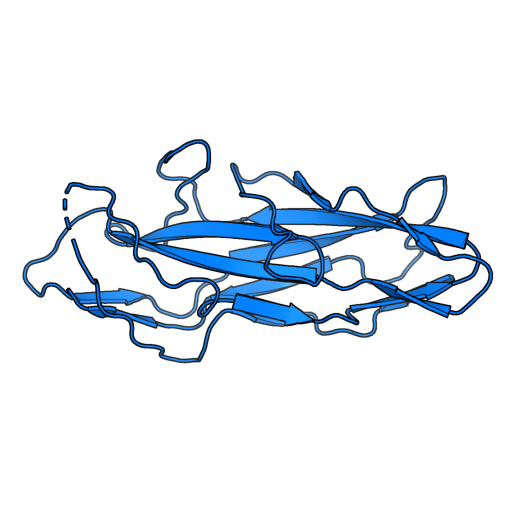OM 639 N N . ASN A 1 90 ? 1.441 0.659 3.428 1.00 8.68 90 ASN A N 1
ATOM 640 C CA . ASN A 1 90 ? 2.829 0.749 2.975 1.00 8.52 90 ASN A CA 1
ATOM 641 C C . ASN A 1 90 ? 3.779 1.199 4.080 1.00 7.90 90 ASN A C 1
ATOM 642 O O . ASN A 1 90 ? 3.524 2.192 4.755 1.00 8.36 90 ASN A O 1
ATOM 647 N N . TYR A 1 91 ? 4.876 0.471 4.264 1.00 8.06 91 TYR A N 1
ATOM 648 C CA . TYR A 1 91 ? 5.846 0.834 5.293 1.00 7.75 91 TYR A CA 1
ATOM 649 C C . TYR A 1 91 ? 6.384 2.250 5.116 1.00 8.12 91 TYR A C 1
ATOM 650 O O . TYR A 1 91 ? 6.677 2.932 6.096 1.00 8.53 91 TYR A O 1
ATOM 659 N N . SER A 1 92 ? 6.502 2.690 3.868 1.00 8.34 92 SER A N 1
ATOM 660 C CA . SER A 1 92 ? 7.030 4.014 3.557 1.00 9.16 92 SER A CA 1
ATOM 661 C C . SER A 1 92 ? 6.165 5.171 4.047 1.00 10.15 92 SER A C 1
ATOM 662 O O . SER A 1 92 ? 6.610 6.319 4.080 1.00 10.88 92 SER A O 1
ATOM 665 N N . ARG A 1 93 ? 4.929 4.879 4.429 1.00 11.05 93 ARG A N 1
ATOM 666 C CA . ARG A 1 93 ? 4.038 5.928 4.894 1.00 12.84 93 ARG A CA 1
ATOM 667 C C . ARG A 1 93 ? 3.853 5.929 6.409 1.00 12.75 93 ARG A C 1
ATOM 668 O O . ARG A 1 93 ? 2.945 6.565 6.933 1.00 13.31 93 ARG A O 1
ATOM 676 N N . GLY A 1 94 ? 4.736 5.226 7.109 1.00 12.67 94 GLY A N 1
ATOM 677 C CA . GLY A 1 94 ? 4.645 5.161 8.555 1.00 12.33 94 GLY A CA 1
ATOM 678 C C . GLY A 1 94 ? 4.837 6.494 9.255 1.00 11.94 94 GLY A C 1
ATOM 679 O O . GLY A 1 94 ? 5.617 7.342 8.818 1.00 12.37 94 GLY A O 1
ATOM 680 N N . THR A 1 95 ? 4.109 6.673 10.353 1.00 10.55 95 THR A N 1
ATOM 681 C CA . THR A 1 95 ? 4.182 7.889 11.155 1.00 9.43 95 THR A CA 1
ATOM 682 C C . THR A 1 95 ? 5.044 7.610 12.385 1.00 8.67 95 THR A C 1
ATOM 683 O O . THR A 1 95 ? 4.819 6.629 13.093 1.00 8.42 95 THR A O 1
ATOM 687 N N . ALA A 1 96 ? 6.037 8.459 12.634 1.00 8.54 96 ALA A N 1
ATOM 688 C CA . ALA A 1 96 ? 6.906 8.282 13.793 1.00 8.46 96 ALA A CA 1
ATOM 689 C C . ALA A 1 96 ? 6.093 8.444 15.074 1.00 8.53 96 ALA A C 1
ATOM 690 O O . ALA A 1 96 ? 5.375 9.430 15.247 1.00 9.55 96 ALA A O 1
ATOM 692 N N . MET A 1 97 ? 6.220 7.477 15.975 1.00 8.30 97 MET A N 1
ATOM 693 C CA . MET A 1 97 ? 5.476 7.496 17.228 1.00 7.94 97 MET A CA 1
ATOM 694 C C . MET A 1 97 ? 6.178 8.179 18.390 1.00 7.88 97 MET A C 1
ATOM 695 O O . MET A 1 97 ? 7.381 8.014 18.603 1.00 8.23 97 MET A O 1
ATOM 700 N N . SER A 1 98 ? 5.398 8.952 19.135 1.00 8.39 98 SER A N 1
ATOM 701 C CA . SER A 1 98 ? 5.873 9.637 20.330 1.00 8.44 98 SER A CA 1
ATOM 702 C C . SER A 1 98 ? 4.789 9.495 21.386 1.00 8.41 98 SER A C 1
ATOM 703 O O . SER A 1 98 ? 3.599 9.521 21.070 1.00 8.28 98 SER A O 1
ATOM 706 N N . GLY A 1 99 ? 5.201 9.320 22.636 1.00 8.09 99 GLY A N 1
ATOM 707 C CA . GLY A 1 99 ? 4.241 9.206 23.721 1.00 7.77 99 GLY A CA 1
ATOM 708 C C . GLY A 1 99 ? 3.470 7.905 23.802 1.00 7.69 99 GLY A C 1
ATOM 709 O O . GLY A 1 99 ? 3.708 6.972 23.029 1.00 7.60 99 GLY A O 1
ATOM 710 N N . ASN A 1 100 ? 2.529 7.855 24.739 1.00 7.46 100 ASN A N 1
ATOM 711 C CA . ASN A 1 100 ? 1.711 6.667 24.968 1.00 7.80 100 ASN A CA 1
ATOM 712 C C . ASN A 1 100 ? 0.231 6.881 24.681 1.00 8.10 100 ASN A C 1
ATOM 713 O O . ASN A 1 100 ? -0.596 6.040 25.030 1.00 9.06 100 ASN A O 1
ATOM 718 N N . SER A 1 101 ? -0.104 8.000 24.053 1.00 7.57 101 SER A N 1
ATOM 719 C CA . SER A 1 101 ? -1.495 8.308 23.741 1.00 8.31 101 SER A CA 1
ATOM 720 C C . SER A 1 101 ? -1.846 7.877 22.327 1.00 8.34 101 SER A C 1
ATOM 721 O O . SER A 1 101 ? -0.963 7.579 21.525 1.00 8.76 101 SER A O 1
ATOM 724 N N . TRP A 1 102 ? -3.139 7.838 22.022 1.00 8.30 102 TRP A N 1
ATOM 725 C CA . TRP A 1 102 ? -3.557 7.502 20.670 1.00 8.70 102 TRP A CA 1
ATOM 726 C C . TRP A 1 102 ? -3.125 8.651 19.764 1.00 9.15 102 TRP A C 1
ATOM 727 O O . TRP A 1 102 ? -3.373 9.822 20.062 1.00 10.46 102 TRP A O 1
ATOM 738 N N . GLU A 1 103 ? -2.463 8.310 18.666 1.00 9.17 103 GLU A N 1
ATOM 739 C CA . GLU A 1 103 ? -1.986 9.305 17.717 1.00 9.49 103 GLU A CA 1
ATOM 740 C C . GLU A 1 103 ? -2.537 9.034 16.327 1.00 8.87 103 GLU A C 1
ATOM 741 O O . GLU A 1 103 ? -2.679 7.878 15.928 1.00 8.50 103 GLU A O 1
ATOM 747 N N . ASN A 1 104 ? -2.836 10.099 15.589 1.00 8.87 104 ASN A N 1
ATOM 748 C CA . ASN A 1 104 ? -3.351 9.973 14.230 1.00 9.14 104 ASN A CA 1
ATOM 749 C C . ASN A 1 104 ? -2.175 9.510 13.370 1.00 9.18 104 ASN A C 1
ATOM 750 O O . ASN A 1 104 ? -1.259 10.290 13.112 1.00 10.17 104 ASN A O 1
ATOM 755 N N . VAL A 1 105 ? -2.182 8.255 12.925 1.00 8.34 105 VAL A N 1
ATOM 756 C CA . VAL A 1 105 ? -1.069 7.761 12.118 1.00 8.24 105 VAL A CA 1
ATOM 757 C C . VAL A 1 105 ? -1.375 7.621 10.626 1.00 8.08 105 VAL A C 1
ATOM 758 O O . VAL A 1 105 ? -0.489 7.321 9.828 1.00 8.44 105 VAL A O 1
ATOM 762 N N . PHE A 1 106 ? -2.634 7.832 10.263 1.00 7.66 106 PHE A N 1
ATOM 763 C CA . PHE A 1 106 ? -3.070 7.809 8.870 1.00 7.57 106 PHE A CA 1
ATOM 764 C C . PHE A 1 106 ? -4.276 8.729 8.804 1.00 7.86 106 PHE A C 1
ATOM 765 O O . PHE A 1 106 ? -5.318 8.440 9.389 1.00 7.71 106 PHE A O 1
ATOM 773 N N . SER A 1 107 ? -4.113 9.848 8.102 1.00 8.97 107 SER A N 1
ATOM 774 C CA . SER A 1 107 ? -5.159 10.854 7.974 1.00 9.23 107 SER A CA 1
ATOM 775 C C . SER A 1 107 ? -6.493 10.309 7.495 1.00 8.83 107 SER A C 1
ATOM 776 O O . SER A 1 107 ? -7.540 10.852 7.840 1.00 9.24 107 SER A O 1
ATOM 779 N N . GLY A 1 108 ? -6.455 9.247 6.691 1.00 8.23 108 GLY A N 1
ATOM 780 C CA . GLY A 1 108 ? -7.684 8.627 6.226 1.00 8.75 108 GLY A CA 1
ATOM 781 C C . GLY A 1 108 ? -8.130 8.848 4.797 1.00 8.35 108 GLY A C 1
ATOM 782 O O . GLY A 1 108 ? -7.605 9.698 4.078 1.00 9.01 108 GLY A O 1
ATOM 783 N N . TRP A 1 109 ? -9.106 8.047 4.386 1.00 7.87 109 TRP A N 1
ATOM 784 C CA . TRP A 1 109 ? -9.685 8.159 3.054 1.00 7.31 109 TRP A CA 1
ATOM 785 C C . TRP A 1 109 ? -11.123 7.674 3.128 1.00 7.58 109 TRP A C 1
ATOM 786 O O . TRP A 1 109 ? -11.538 7.077 4.127 1.00 6.88 109 TRP A O 1
ATOM 797 N N . CYS A 1 110 ? -11.877 7.931 2.066 1.00 7.90 110 CYS A N 1
ATOM 798 C CA . CYS A 1 110 ? -13.273 7.522 1.997 1.00 8.46 110 CYS A CA 1
ATOM 799 C C . CYS A 1 110 ? -13.476 6.653 0.773 1.00 8.85 110 CYS A C 1
ATOM 800 O O . CYS A 1 110 ? -13.143 7.058 -0.339 1.00 9.64 110 CYS A O 1
ATOM 803 N N . VAL A 1 111 ? -14.008 5.456 0.977 1.00 8.49 111 VAL A N 1
ATOM 804 C CA . VAL A 1 111 ? -14.277 4.569 -0.143 1.00 8.80 111 VAL A CA 1
ATOM 805 C C . VAL A 1 111 ? -15.554 5.103 -0.793 1.00 9.69 111 VAL A C 1
ATOM 806 O O . VAL A 1 111 ? -16.323 5.824 -0.156 1.00 9.73 111 VAL A O 1
ATOM 810 N N . GLY A 1 112 ? -15.764 4.773 -2.063 1.00 10.12 112 GLY A N 1
ATOM 811 C CA . GLY A 1 112 ? -16.958 5.226 -2.755 1.00 10.84 112 GLY A CA 1
ATOM 812 C C . GLY A 1 112 ? -18.080 4.216 -2.602 1.00 11.25 112 GLY A C 1
ATOM 813 O O . GLY A 1 112 ? -18.159 3.522 -1.588 1.00 11.17 112 GLY A O 1
ATOM 814 N N . ASN A 1 113 ? -18.957 4.120 -3.597 1.00 12.12 113 ASN A N 1
ATOM 815 C CA . ASN A 1 113 ? -20.051 3.168 -3.500 1.00 13.07 113 ASN A CA 1
ATOM 816 C C . ASN A 1 113 ? -19.643 1.819 -4.085 1.00 12.44 113 ASN A C 1
ATOM 817 O O . ASN A 1 113 ? -20.240 1.307 -5.032 1.00 12.82 113 ASN A O 1
ATOM 822 N N . TYR A 1 114 ? -18.583 1.268 -3.504 1.00 10.83 114 TYR A N 1
ATOM 823 C CA . TYR A 1 114 ? -18.046 -0.030 -3.877 1.00 9.78 114 TYR A CA 1
ATOM 824 C C . TYR A 1 114 ? -17.339 -0.578 -2.643 1.00 9.20 114 TYR A C 1
ATOM 825 O O . TYR A 1 114 ? -17.307 0.076 -1.597 1.00 8.99 114 TYR A O 1
ATOM 834 N N . VAL A 1 115 ? -16.774 -1.771 -2.769 1.00 8.47 115 VAL A N 1
ATOM 835 C CA . VAL A 1 115 ? -16.096 -2.423 -1.658 1.00 8.35 115 VAL A CA 1
ATOM 836 C C . VAL A 1 115 ? -14.578 -2.356 -1.756 1.00 8.27 115 VAL A C 1
ATOM 837 O O . VAL A 1 115 ? -14.003 -2.567 -2.820 1.00 8.77 115 VAL A O 1
ATOM 841 N N . SER A 1 116 ? -13.930 -2.055 -0.638 1.00 7.84 116 SER A N 1
ATOM 842 C CA . SER A 1 116 ? -12.476 -2.009 -0.604 1.00 7.33 116 SER A CA 1
ATOM 843 C C . SER A 1 116 ? -12.008 -2.389 0.794 1.00 7.28 116 SER A C 1
ATOM 844 O O . SER A 1 116 ? -12.772 -2.955 1.579 1.00 7.04 116 SER A O 1
ATOM 847 N N . THR A 1 117 ? -10.757 -2.084 1.112 1.00 7.01 117 THR A N 1
ATOM 848 C CA . THR A 1 117 ? -10.223 -2.421 2.424 1.00 6.89 117 THR A CA 1
ATOM 849 C C . THR A 1 117 ? -9.333 -1.336 2.997 1.00 6.97 117 THR A C 1
ATOM 850 O O . THR A 1 117 ? -8.894 -0.427 2.293 1.00 6.52 117 THR A O 1
ATOM 854 N N . GLN A 1 118 ? -9.096 -1.444 4.300 1.00 6.26 118 GLN A N 1
ATOM 855 C CA . GLN A 1 118 ? -8.217 -0.538 5.027 1.00 6.33 118 GLN A CA 1
ATOM 856 C C . GLN A 1 118 ? -7.164 -1.431 5.662 1.00 5.99 118 GLN A C 1
ATOM 857 O O . GLN A 1 118 ? -7.491 -2.435 6.306 1.00 6.35 118 GLN A O 1
ATOM 863 N N . GLY A 1 119 ? -5.900 -1.074 5.458 1.00 6.05 119 GLY A N 1
ATOM 864 C CA . GLY A 1 119 ? -4.809 -1.855 6.009 1.00 6.41 119 GLY A CA 1
ATOM 865 C C . GLY A 1 119 ? -3.989 -1.060 7.000 1.00 6.71 119 GLY A C 1
ATOM 866 O O . GLY A 1 119 ? -4.397 0.020 7.433 1.00 6.98 119 GLY A O 1
ATOM 867 N N . LEU A 1 120 ? -2.824 -1.588 7.355 1.00 6.30 120 LEU A N 1
ATOM 868 C CA . LEU A 1 120 ? -1.955 -0.925 8.314 1.00 6.36 120 LEU A CA 1
ATOM 869 C C . LEU A 1 120 ? -0.571 -1.549 8.278 1.00 6.83 120 LEU A C 1
ATOM 870 O O . LEU A 1 120 ? -0.363 -2.593 7.660 1.00 7.05 120 LEU A O 1
ATOM 875 N N . SER A 1 121 ? 0.380 -0.893 8.928 1.00 7.39 121 SER A N 1
ATOM 876 C CA . SER A 1 121 ? 1.733 -1.420 9.015 1.00 7.66 121 SER A CA 1
ATOM 877 C C . SER A 1 121 ? 2.390 -0.848 10.252 1.00 7.48 121 SER A C 1
ATOM 878 O O . SER A 1 121 ? 2.012 0.219 10.745 1.00 8.27 121 SER A O 1
ATOM 881 N N . VAL A 1 122 ? 3.372 -1.577 10.757 1.00 7.96 122 VAL A N 1
ATOM 882 C CA . VAL A 1 122 ? 4.113 -1.158 11.929 1.00 8.16 122 VAL A CA 1
ATOM 883 C C . VAL A 1 122 ? 5.534 -1.658 11.758 1.00 7.66 122 VAL A C 1
ATOM 884 O O . VAL A 1 122 ? 5.744 -2.778 11.298 1.00 8.00 122 VAL A O 1
ATOM 888 N N . HIS A 1 123 ? 6.512 -0.821 12.068 1.00 7.74 123 HIS A N 1
ATOM 889 C CA . HIS A 1 123 ? 7.883 -1.293 12.034 1.00 7.80 123 HIS A CA 1
ATOM 890 C C . HIS A 1 123 ? 8.649 -0.553 13.107 1.00 7.54 123 HIS A C 1
ATOM 891 O O . HIS A 1 123 ? 8.289 0.560 13.497 1.00 7.49 123 HIS A O 1
ATOM 898 N N . VAL A 1 124 ? 9.692 -1.195 13.608 1.00 7.42 124 VAL A N 1
ATOM 899 C CA . VAL A 1 124 ? 10.483 -0.620 14.677 1.00 7.19 124 VAL A CA 1
ATOM 900 C C . VAL A 1 124 ? 11.968 -0.754 14.386 1.00 7.29 124 VAL A C 1
ATOM 901 O O . VAL A 1 124 ? 12.382 -1.584 13.577 1.00 7.77 124 VAL A O 1
ATOM 905 N N . ARG A 1 125 ? 12.750 0.093 15.019 1.00 7.65 125 ARG A N 1
ATOM 906 C CA . ARG A 1 125 ? 14.205 0.033 14.904 1.00 8.52 125 ARG A CA 1
ATOM 907 C C . ARG A 1 125 ? 14.803 -0.038 16.307 1.00 8.34 125 ARG A C 1
ATOM 908 O O . ARG A 1 125 ? 14.461 0.765 17.187 1.00 8.60 125 ARG A O 1
ATOM 916 N N . PRO A 1 126 ? 15.649 -1.043 16.562 1.00 8.53 126 PRO A N 1
ATOM 917 C CA . PRO A 1 126 ? 16.275 -1.232 17.873 1.00 8.95 126 PRO A CA 1
ATOM 918 C C . PRO A 1 126 ? 17.200 -0.085 18.246 1.00 8.63 126 PRO A C 1
ATOM 919 O O . PRO A 1 126 ? 17.862 0.501 17.386 1.00 9.42 126 PRO A O 1
ATOM 923 N N . VAL A 1 127 ? 17.248 0.219 19.537 1.00 8.45 127 VAL A N 1
ATOM 924 C CA . VAL A 1 127 ? 18.096 1.286 20.045 1.00 8.47 127 VAL A CA 1
ATOM 925 C C . VAL A 1 127 ? 18.882 0.776 21.241 1.00 8.85 127 VAL A C 1
ATOM 926 O O . VAL A 1 127 ? 18.313 0.174 22.152 1.00 8.77 127 VAL A O 1
ATOM 930 N N . ILE A 1 128 ? 20.191 0.995 21.237 1.00 8.74 128 ILE A N 1
ATOM 931 C CA . ILE A 1 128 ? 21.005 0.583 22.372 1.00 9.09 128 ILE A CA 1
ATOM 932 C C . ILE A 1 128 ? 21.080 1.787 23.302 1.00 8.88 128 ILE A C 1
ATOM 933 O O . ILE A 1 128 ? 21.541 2.864 22.910 1.00 8.75 128 ILE A O 1
ATOM 938 N N . LEU A 1 129 ? 20.606 1.600 24.529 1.00 9.24 129 LEU A N 1
ATOM 939 C CA . LEU A 1 129 ? 20.580 2.661 25.530 1.00 10.26 129 LEU A CA 1
ATOM 940 C C . LEU A 1 129 ? 21.778 2.619 26.468 1.00 10.67 129 LEU A C 1
ATOM 941 O O . LEU A 1 129 ? 22.234 3.652 26.960 1.00 11.42 129 LEU A O 1
ATOM 946 N N . LYS A 1 130 ? 22.276 1.431 26.710 1.00 11.14 130 LYS A N 1
ATOM 947 C CA . LYS A 1 130 ? 23.408 1.209 27.609 1.00 12.01 130 LYS A CA 1
ATOM 948 C C . LYS A 1 130 ? 24.158 -0.024 27.144 1.00 12.46 130 LYS A C 1
ATOM 949 O O . LYS A 1 130 ? 23.547 -1.065 26.874 1.00 11.69 130 LYS A O 1
ATOM 954 N N . ARG A 1 131 ? 25.464 0.094 27.010 1.00 12.87 131 ARG A N 1
ATOM 955 C CA . ARG A 1 131 ? 26.275 -1.015 26.496 1.00 13.68 131 ARG A CA 1
ATOM 956 C C . ARG A 1 131 ? 26.573 -2.043 27.597 1.00 13.24 131 ARG A C 1
ATOM 957 O O . ARG A 1 131 ? 26.569 -1.727 28.792 1.00 13.11 131 ARG A O 1
ATOM 962 N N . ASN A 1 132 ? 26.846 -3.276 27.171 1.00 13.36 132 ASN A N 1
ATOM 963 C CA . ASN A 1 132 ? 27.230 -4.335 28.095 1.00 13.49 132 ASN A CA 1
ATOM 964 C C . ASN A 1 132 ? 28.528 -4.945 27.571 1.00 13.86 132 ASN A C 1
ATOM 965 O O . ASN A 1 132 ? 28.906 -4.724 26.420 1.00 14.00 132 ASN A O 1
ATOM 970 N N . SER A 1 133 ? 29.208 -5.710 28.418 1.00 14.33 133 SER A N 1
AT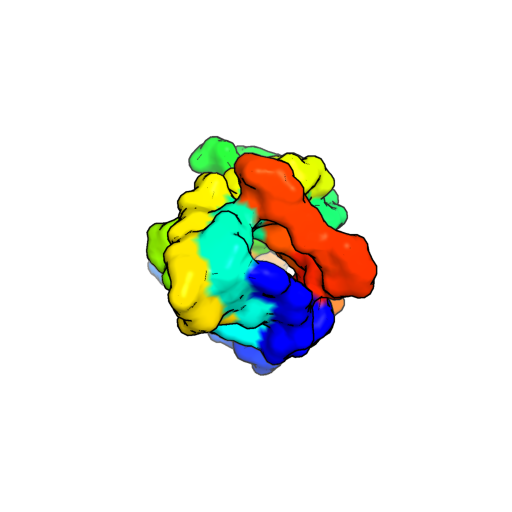OM 971 C CA A SER A 1 133 ? 30.477 -6.332 28.059 0.50 14.67 133 SER A CA 1
ATOM 972 C CA B SER A 1 133 ? 30.479 -6.329 28.055 0.50 14.61 133 SER A CA 1
ATOM 973 C C . SER A 1 133 ? 30.395 -7.374 26.946 1.00 14.27 133 SER A C 1
ATOM 974 O O . SER A 1 133 ? 31.382 -7.634 26.258 1.00 15.30 133 SER A O 1
ATOM 979 N N . SER A 1 134 ? 29.224 -7.973 26.762 1.00 13.49 134 SER A N 1
ATOM 980 C CA . SER A 1 134 ? 29.065 -8.993 25.729 1.00 12.52 134 SER A CA 1
ATOM 981 C C . SER A 1 134 ? 28.845 -8.446 24.325 1.00 12.15 134 SER A C 1
ATOM 982 O O . SER A 1 134 ? 28.916 -9.191 23.348 1.00 11.89 134 SER A O 1
ATOM 985 N N . ALA A 1 135 ? 28.579 -7.147 24.225 1.00 12.05 135 ALA A N 1
ATOM 986 C CA . ALA A 1 135 ? 28.348 -6.521 22.926 1.00 12.36 135 ALA A CA 1
ATOM 987 C C . ALA A 1 135 ? 27.208 -7.222 22.192 1.00 11.98 135 ALA A C 1
ATOM 988 O O . ALA A 1 135 ? 27.221 -7.342 20.967 1.00 12.66 135 ALA A O 1
ATOM 990 N N . GLN A 1 136 ? 26.229 -7.697 22.956 1.00 10.93 136 GLN A N 1
ATOM 991 C CA . GLN A 1 136 ? 25.071 -8.379 22.394 1.00 10.63 136 GLN A CA 1
ATOM 992 C C . GLN A 1 136 ? 23.877 -8.023 23.269 1.00 9.94 136 GLN A C 1
ATOM 993 O O . GLN A 1 136 ? 23.987 -7.978 24.493 1.00 9.89 136 GLN A O 1
ATOM 999 N N . TYR A 1 137 ? 22.735 -7.768 22.639 1.00 9.48 137 TYR A N 1
ATOM 1000 C CA . TYR A 1 137 ? 21.541 -7.366 23.368 1.00 8.94 137 TYR A CA 1
ATOM 1001 C C . TYR A 1 137 ? 20.328 -8.147 22.885 1.00 9.14 137 TYR A C 1
ATOM 1002 O O . TYR A 1 137 ? 19.970 -8.085 21.714 1.00 9.49 137 TYR A O 1
ATOM 1011 N N . SER A 1 138 ? 19.694 -8.876 23.797 1.00 8.92 138 SER A N 1
ATOM 1012 C CA . SER A 1 138 ? 18.537 -9.685 23.444 1.00 8.96 138 SER A CA 1
ATOM 1013 C C . SER A 1 138 ? 17.293 -9.296 24.217 1.00 8.87 138 SER A C 1
ATOM 1014 O O . SER A 1 138 ? 17.366 -8.910 25.385 1.00 9.41 138 SER A O 1
ATOM 1017 N N . VAL A 1 139 ? 16.148 -9.411 23.556 1.00 8.61 139 VAL A N 1
ATOM 1018 C CA . VAL A 1 139 ? 14.873 -9.083 24.174 1.00 8.77 139 VAL A CA 1
ATOM 1019 C C . VAL A 1 139 ? 13.854 -10.181 23.887 1.00 8.51 139 VAL A C 1
ATOM 1020 O O . VAL A 1 139 ? 13.786 -10.700 22.773 1.00 8.44 139 VAL A O 1
ATOM 1024 N N . GLN A 1 140 ? 13.073 -10.537 24.904 1.00 8.28 140 GLN A N 1
ATOM 1025 C CA . GLN A 1 140 ? 12.039 -11.560 24.768 1.00 8.32 140 GLN A CA 1
ATOM 1026 C C . GLN A 1 140 ? 10.814 -10.969 24.075 1.00 8.51 140 GLN A C 1
ATOM 1027 O O . GLN A 1 140 ? 10.737 -9.759 23.863 1.00 8.36 140 GLN A O 1
ATOM 1033 N N . LYS A 1 141 ? 9.854 -11.821 23.731 1.00 8.24 141 LYS A N 1
ATOM 1034 C CA . LYS A 1 141 ? 8.639 -11.349 23.077 1.00 8.18 141 LYS A CA 1
ATOM 1035 C C . LYS A 1 141 ? 7.994 -10.318 24.003 1.00 8.53 141 LYS A C 1
ATOM 1036 O O . LYS A 1 141 ? 7.828 -10.556 25.202 1.00 8.20 141 LYS A O 1
ATOM 1042 N N . THR A 1 142 ? 7.625 -9.173 23.441 1.00 7.94 142 THR A N 1
ATOM 1043 C CA . THR A 1 142 ? 7.070 -8.092 24.245 1.00 8.45 142 THR A CA 1
ATOM 1044 C C . THR A 1 142 ? 5.935 -7.334 23.564 1.00 8.36 142 THR A C 1
ATOM 1045 O O . THR A 1 142 ? 6.030 -6.987 22.390 1.00 8.65 142 THR A O 1
ATOM 1049 N N . SER A 1 143 ? 4.864 -7.071 24.306 1.00 8.89 143 SER A N 1
ATOM 1050 C CA A SER A 1 143 ? 3.734 -6.327 23.758 0.50 8.76 143 SER A CA 1
ATOM 1051 C CA B SER A 1 143 ? 3.732 -6.329 23.769 0.50 8.92 143 SER A CA 1
ATOM 1052 C C . SER A 1 143 ? 4.192 -4.915 23.412 1.00 8.78 143 SER A C 1
ATOM 1053 O O . SER A 1 143 ? 4.868 -4.256 24.205 1.00 9.41 143 SER A O 1
ATOM 1058 N N . ILE A 1 144 ? 3.827 -4.454 22.219 1.00 8.38 144 ILE A N 1
ATOM 1059 C CA . ILE A 1 144 ? 4.207 -3.120 21.752 1.00 8.45 144 ILE A CA 1
ATOM 1060 C C . ILE A 1 144 ? 3.097 -2.087 21.911 1.00 7.91 144 ILE A C 1
ATOM 1061 O O . ILE A 1 144 ? 3.290 -1.031 22.517 1.00 7.98 144 ILE A O 1
ATOM 1066 N N . GLY A 1 145 ? 1.937 -2.392 21.343 1.00 7.30 145 GLY A N 1
ATOM 1067 C CA . GLY A 1 145 ? 0.827 -1.464 21.397 1.00 7.53 145 GLY A CA 1
ATOM 1068 C C . GLY A 1 145 ? -0.277 -1.888 20.456 1.00 7.33 145 GLY A C 1
ATOM 1069 O O . GLY A 1 145 ? -0.434 -3.075 20.165 1.00 7.56 145 GLY A O 1
ATOM 1070 N N . SER A 1 146 ? -1.023 -0.913 19.951 1.00 7.61 146 SER A N 1
ATOM 1071 C CA . SER A 1 146 ? -2.150 -1.212 19.084 1.00 7.32 146 SER A CA 1
ATOM 1072 C C . SER A 1 146 ? -2.395 -0.162 18.020 1.00 7.34 146 SER A C 1
ATOM 1073 O O . SER A 1 146 ? -1.817 0.923 18.037 1.00 7.25 146 SER A O 1
ATOM 1076 N N . ILE A 1 147 ? -3.279 -0.514 17.096 1.00 7.18 147 ILE A N 1
ATOM 1077 C CA . ILE A 1 147 ? -3.722 0.379 16.038 1.00 7.93 147 ILE A CA 1
ATOM 1078 C C . ILE A 1 147 ? -5.222 0.163 15.954 1.00 7.96 147 ILE A C 1
ATOM 1079 O O . ILE A 1 147 ? -5.704 -0.970 16.044 1.00 8.06 147 ILE A O 1
ATOM 1084 N N . ARG A 1 148 ? -5.965 1.252 15.820 1.00 8.17 148 ARG A N 1
ATOM 1085 C CA . ARG A 1 148 ? -7.409 1.151 15.716 1.00 8.44 148 ARG A CA 1
ATOM 1086 C C . ARG A 1 148 ? -7.870 1.961 14.521 1.00 8.28 148 ARG A C 1
ATOM 1087 O O . ARG A 1 148 ? -7.227 2.941 14.140 1.00 8.72 148 ARG A O 1
ATOM 1095 N N . MET A 1 149 ? -8.976 1.546 13.917 1.00 8.05 149 MET A N 1
ATOM 1096 C CA . MET A 1 149 ? -9.508 2.302 12.801 1.00 8.26 149 MET A CA 1
ATOM 1097 C C . MET A 1 149 ? -10.225 3.500 13.404 1.00 7.90 149 MET A C 1
ATOM 1098 O O . MET A 1 149 ? -10.770 3.423 14.512 1.00 8.55 149 MET A O 1
ATOM 1103 N N . ARG A 1 150 ? -10.200 4.612 12.682 1.00 7.67 150 ARG A N 1
ATOM 1104 C CA . ARG A 1 150 ? -10.850 5.832 13.128 1.00 7.75 150 ARG A CA 1
ATOM 1105 C C . ARG A 1 150 ? -11.858 6.250 12.070 1.00 7.73 150 ARG A C 1
ATOM 1106 O O . ARG A 1 150 ? -11.505 6.888 11.081 1.00 7.86 150 ARG A O 1
ATOM 1114 N N . PRO A 1 151 ? -13.124 5.854 12.238 1.00 7.42 151 PRO A N 1
ATOM 1115 C CA . PRO A 1 151 ? -14.126 6.248 11.245 1.00 7.47 151 PRO A CA 1
ATOM 1116 C C . PRO A 1 151 ? -14.309 7.758 11.364 1.00 7.13 151 PRO A C 1
ATOM 1117 O O . PRO A 1 151 ? -14.063 8.325 12.425 1.00 8.18 151 PRO A O 1
ATOM 1121 N N . TYR A 1 152 ? -14.716 8.417 10.286 1.00 7.95 152 TYR A N 1
ATOM 1122 C CA . TYR A 1 152 ? -14.945 9.853 10.357 1.00 7.61 152 TYR A CA 1
ATOM 1123 C C . TYR A 1 152 ? -16.047 10.266 9.397 1.00 8.12 152 TYR A C 1
ATOM 1124 O O . TYR A 1 152 ? -16.616 9.420 8.706 1.00 7.83 152 TYR A O 1
ATOM 1133 N N . ASN A 1 153 ? -16.368 11.555 9.380 1.00 8.49 153 ASN A N 1
ATOM 1134 C CA A ASN A 1 153 ? -17.420 12.070 8.511 0.50 8.94 153 ASN A CA 1
ATOM 1135 C CA B ASN A 1 153 ? -17.437 12.083 8.538 0.50 8.96 153 ASN A CA 1
ATOM 1136 C C . ASN A 1 153 ? -18.768 11.416 8.839 1.00 9.04 153 ASN A C 1
ATOM 1137 O O . ASN A 1 153 ? -19.640 11.311 7.980 1.00 9.80 153 ASN A O 1
ATOM 1146 N N . GLY A 1 154 ? -18.930 10.973 10.082 1.00 8.81 154 GLY A N 1
ATOM 1147 C CA . GLY A 1 154 ? -20.177 10.341 10.470 1.00 8.29 154 GLY A CA 1
ATOM 1148 C C . GLY A 1 154 ? -20.169 8.829 10.384 1.00 8.09 154 GLY A C 1
ATOM 1149 O O . GLY A 1 154 ? -21.102 8.181 10.857 1.00 8.59 154 GLY A O 1
ATOM 1150 N N . SER A 1 155 ? -19.138 8.257 9.766 1.00 7.91 155 SER A N 1
ATOM 1151 C CA . SER A 1 155 ? -19.057 6.805 9.684 1.00 7.78 155 SER A CA 1
ATOM 1152 C C . SER A 1 155 ? -18.973 6.268 11.104 1.00 7.84 155 SER A C 1
ATOM 1153 O O . SER A 1 155 ? -18.570 6.979 12.029 1.00 7.34 155 SER A O 1
ATOM 1156 N N . SER A 1 156 ? -19.349 5.008 11.274 1.00 7.87 156 SER A N 1
ATOM 1157 C CA . SER A 1 156 ? -19.348 4.393 12.590 1.00 8.47 156 SER A CA 1
ATOM 1158 C C . SER A 1 156 ? -18.830 2.968 12.576 1.00 8.48 156 SER A C 1
ATOM 1159 O O . SER A 1 156 ? -19.067 2.221 11.628 1.00 8.25 156 SER A O 1
ATOM 1162 N N . ALA A 1 157 ? -18.132 2.593 13.642 1.00 9.05 157 ALA A N 1
ATOM 1163 C CA . ALA A 1 157 ? -17.614 1.237 13.762 1.00 9.42 157 ALA A CA 1
ATOM 1164 C C . ALA A 1 157 ? -18.757 0.304 14.141 1.00 9.64 157 ALA A C 1
ATOM 1165 O O . ALA A 1 157 ? -18.661 -0.911 13.976 1.00 10.15 157 ALA A O 1
ATOM 1167 N N . GLY A 1 158 ? -19.849 0.875 14.642 1.00 8.89 158 GLY A N 1
ATOM 1168 C CA . GLY A 1 158 ? -20.964 0.047 15.059 1.00 9.47 158 GLY A CA 1
ATOM 1169 C C . GLY A 1 158 ? -20.457 -0.928 16.105 1.00 9.35 158 GLY A C 1
ATOM 1170 O O . GLY A 1 158 ? -19.786 -0.531 17.059 1.00 9.84 158 GLY A O 1
ATOM 1171 N N . SER A 1 159 ? -20.757 -2.207 15.914 1.00 9.62 159 SER A N 1
ATOM 1172 C CA . SER A 1 159 ? -20.332 -3.246 16.843 1.00 9.83 159 SER A CA 1
ATOM 1173 C C . SER A 1 159 ? -19.110 -3.991 16.313 1.00 9.40 159 SER A C 1
ATOM 1174 O O . SER A 1 159 ? -18.740 -5.039 16.840 1.00 10.33 159 SER A O 1
ATOM 1177 N N . VAL A 1 160 ? -18.485 -3.439 15.280 1.00 8.19 160 VAL A N 1
ATOM 1178 C CA . VAL A 1 160 ? -17.312 -4.051 14.664 1.00 7.74 160 VAL A CA 1
ATOM 1179 C C . VAL A 1 160 ? -16.020 -3.791 15.440 1.00 7.66 160 VAL A C 1
ATOM 1180 O O . VAL A 1 160 ? -15.819 -2.707 15.988 1.00 8.50 160 VAL A O 1
ATOM 1184 N N . GLN A 1 161 ? -15.148 -4.796 15.478 1.00 7.46 161 GLN A N 1
ATOM 1185 C CA . GLN A 1 161 ? -13.865 -4.685 16.166 1.00 7.76 161 GLN A CA 1
ATOM 1186 C C . GLN A 1 161 ? -13.072 -3.522 15.582 1.00 7.29 161 GLN A C 1
ATOM 1187 O O . GLN A 1 161 ? -12.852 -3.447 14.374 1.00 7.52 161 GLN A O 1
ATOM 1193 N N . THR A 1 162 ? -12.628 -2.623 16.450 1.00 7.14 162 THR A N 1
ATOM 1194 C CA . THR A 1 162 ? -11.893 -1.442 16.017 1.00 8.02 162 THR A CA 1
ATOM 1195 C C . THR A 1 162 ? -10.387 -1.529 16.197 1.00 8.20 162 THR A C 1
ATOM 1196 O O . THR A 1 162 ? -9.637 -0.846 15.504 1.00 7.93 162 THR A O 1
ATOM 1200 N N . THR A 1 163 ? -9.953 -2.380 17.117 1.00 7.90 163 THR A N 1
ATOM 1201 C CA . THR A 1 163 ? -8.547 -2.447 17.472 1.00 8.00 163 THR A CA 1
ATOM 1202 C C . THR A 1 163 ? -7.810 -3.769 17.296 1.00 7.70 163 THR A C 1
ATOM 1203 O O . THR A 1 163 ? -8.364 -4.842 17.538 1.00 7.81 163 THR A O 1
ATOM 1207 N N . VAL A 1 164 ? -6.553 -3.676 16.863 1.00 7.34 164 VAL A N 1
ATOM 1208 C CA . VAL A 1 164 ? -5.688 -4.844 16.723 1.00 7.34 164 VAL A CA 1
ATOM 1209 C C . VAL A 1 164 ? -4.419 -4.542 17.513 1.00 7.40 164 VAL A C 1
ATOM 1210 O O . VAL A 1 164 ? -4.077 -3.377 17.729 1.00 7.04 164 VAL A O 1
ATOM 1214 N N . ASN A 1 165 ? -3.728 -5.593 17.943 1.00 7.19 165 ASN A N 1
ATOM 1215 C CA . ASN A 1 165 ? -2.536 -5.439 18.760 1.00 7.35 165 ASN A CA 1
ATOM 1216 C C . ASN A 1 165 ? -1.264 -5.956 18.120 1.00 7.17 165 ASN A C 1
ATOM 1217 O O . ASN A 1 165 ? -1.300 -6.762 17.187 1.00 7.35 165 ASN A O 1
ATOM 1222 N N . PHE A 1 166 ? -0.136 -5.503 18.658 1.00 6.91 166 PHE A N 1
ATOM 1223 C CA . PHE A 1 166 ? 1.167 -5.875 18.136 1.00 6.54 166 PHE A CA 1
ATOM 1224 C C . PHE A 1 166 ? 2.119 -6.281 19.232 1.00 7.23 166 PHE A C 1
ATOM 1225 O O . PHE A 1 166 ? 2.183 -5.649 20.286 1.00 7.11 166 PHE A O 1
ATOM 1233 N N . SER A 1 167 ? 2.861 -7.345 18.966 1.00 7.34 167 SER A N 1
ATOM 1234 C CA . SER A 1 167 ? 3.852 -7.847 19.897 1.00 7.51 167 SER A CA 1
ATOM 1235 C C . SER A 1 167 ? 5.165 -8.001 19.152 1.00 7.10 167 SER A C 1
ATOM 1236 O O . SER A 1 167 ? 5.199 -8.491 18.025 1.00 7.53 167 SER A O 1
ATOM 1239 N N . LEU A 1 168 ? 6.240 -7.558 19.786 1.00 7.07 168 LEU A N 1
ATOM 1240 C CA . LEU A 1 168 ? 7.569 -7.638 19.205 1.00 7.25 168 LEU A CA 1
ATOM 1241 C C . LEU A 1 168 ? 8.092 -9.057 19.346 1.00 7.01 168 LEU A C 1
ATOM 1242 O O . LEU A 1 168 ? 8.149 -9.583 20.458 1.00 7.23 168 LEU A O 1
ATOM 1247 N N . ASN A 1 169 ? 8.446 -9.697 18.235 1.00 6.79 169 ASN A N 1
ATOM 1248 C CA . ASN A 1 169 ? 9.005 -11.040 18.336 1.00 7.04 169 ASN A CA 1
ATOM 1249 C C . ASN A 1 169 ? 10.377 -10.923 18.981 1.00 7.63 169 ASN A C 1
ATOM 1250 O O . ASN A 1 169 ? 11.043 -9.896 18.871 1.00 7.26 169 ASN A O 1
ATOM 1255 N N . PRO A 1 170 ? 10.824 -11.983 19.665 1.00 7.64 170 PRO A N 1
ATOM 1256 C CA . PRO A 1 170 ? 12.137 -11.911 20.302 1.00 7.99 170 PRO A CA 1
ATOM 1257 C C . PRO A 1 170 ? 13.235 -11.696 19.273 1.00 8.05 170 PRO A C 1
ATOM 1258 O O . PRO A 1 170 ? 13.151 -12.195 18.148 1.00 8.13 170 PRO A O 1
ATOM 1262 N N . PHE A 1 171 ? 14.246 -10.921 19.645 1.00 7.90 171 PHE A N 1
ATOM 1263 C CA . PHE A 1 171 ? 15.364 -10.692 18.747 1.00 8.06 171 PHE A CA 1
ATOM 1264 C C . PHE A 1 171 ? 16.682 -10.539 19.483 1.00 7.91 171 PHE A C 1
ATOM 1265 O O . PHE A 1 171 ? 16.721 -10.409 20.709 1.00 7.75 171 PHE A O 1
ATOM 1273 N N . THR A 1 172 ? 17.761 -10.573 18.715 1.00 7.88 172 THR A N 1
ATOM 1274 C CA . THR A 1 172 ? 19.101 -10.424 19.254 1.00 8.71 172 THR A CA 1
ATOM 1275 C C . THR A 1 172 ? 19.846 -9.382 18.431 1.00 8.75 172 THR A C 1
ATOM 1276 O O . THR A 1 172 ? 19.798 -9.404 17.200 1.00 8.47 172 THR A O 1
ATOM 1280 N N . LEU A 1 173 ? 20.521 -8.469 19.118 1.00 9.13 173 LEU A N 1
ATOM 1281 C CA . LEU A 1 173 ? 21.288 -7.416 18.465 1.00 9.64 173 LEU A CA 1
ATOM 1282 C C . LEU A 1 173 ? 22.761 -7.700 18.715 1.00 9.97 173 LEU A C 1
ATOM 1283 O O . LEU A 1 173 ? 23.178 -7.856 19.865 1.00 9.65 173 LEU A O 1
ATOM 1288 N N . ASN A 1 174 ? 23.543 -7.766 17.643 1.00 10.42 174 ASN A N 1
ATOM 1289 C CA . ASN A 1 174 ? 24.968 -8.036 17.755 1.00 11.67 174 ASN A CA 1
ATOM 1290 C C . ASN A 1 174 ? 25.787 -6.827 17.346 1.00 12.67 174 ASN A C 1
ATOM 1291 O O . ASN A 1 174 ? 25.537 -6.213 16.309 1.00 12.55 174 ASN A O 1
ATOM 1296 N N . ASP A 1 175 ? 26.768 -6.490 18.174 1.00 14.31 175 ASP A N 1
ATOM 1297 C CA . ASP A 1 175 ? 27.636 -5.353 17.902 1.00 16.22 175 ASP A CA 1
ATOM 1298 C C . ASP A 1 175 ? 29.089 -5.783 17.750 1.00 16.91 175 ASP A C 1
ATOM 1299 O O . ASP A 1 175 ? 29.871 -5.718 18.701 1.00 17.52 175 ASP A O 1
#

Foldseek 3Di:
DKAFDAAFEAEFADAAAEAEADDPPQDWRPPPQNGKDKDQAGMKDAAFWKKFKWWFWPAPFDDDDPHATWGDQDQFKTKWKFKGWGDPVQTDTHHDGDIGGGTPIDTHHHDMDHTMMMMGMIMTTHDDDPQQKDKGAKAWTTKMFMGIDPPHDCVPHDTMHTYIYRIYMYHD

B-factor: mean 11.65, std 5.71, range [5.57, 33.3]

Organism: Escherichia coli (NCBI:txid562)